Protein AF-A0A1G1H268-F1 (afdb_monomer_lite)

Sequence (100 aa):
MGSPLGVDGSFLRQFQISRRQFIQAVEHASSDEALAQWFLTLPSVTDASIKSWNRHAPLLGSKGYPGYLIRHLIKWVLYPKSVIHPVPSLFEAIEQDERT

Structure (mmCIF, N/CA/C/O backbone):
data_AF-A0A1G1H268-F1
#
_entry.id   AF-A0A1G1H268-F1
#
loop_
_atom_site.group_PDB
_atom_site.id
_atom_site.type_symbol
_atom_site.label_atom_id
_atom_site.label_alt_id
_atom_site.label_comp_id
_atom_site.label_asym_id
_atom_site.label_entity_id
_atom_site.label_seq_id
_atom_site.pdbx_PDB_ins_code
_atom_site.Cartn_x
_atom_site.Cartn_y
_atom_site.Cartn_z
_atom_site.occupancy
_atom_site.B_iso_or_equiv
_atom_site.auth_seq_id
_atom_site.auth_comp_id
_atom_site.auth_asym_id
_atom_site.auth_atom_id
_atom_site.pdbx_PDB_model_num
ATOM 1 N N . MET A 1 1 ? -4.118 -14.773 -3.229 1.00 39.34 1 MET A N 1
ATOM 2 C CA . MET A 1 1 ? -3.055 -15.046 -2.228 1.00 39.34 1 MET A CA 1
ATOM 3 C C . MET A 1 1 ? -1.834 -14.210 -2.604 1.00 39.34 1 MET A C 1
ATOM 5 O O . MET A 1 1 ? -1.082 -14.615 -3.477 1.00 39.34 1 MET A O 1
ATOM 9 N N . GLY A 1 2 ? -1.701 -13.011 -2.026 1.00 43.78 2 GLY A N 1
ATOM 10 C CA . GLY A 1 2 ? -0.686 -12.021 -2.412 1.00 43.78 2 GLY A CA 1
ATOM 11 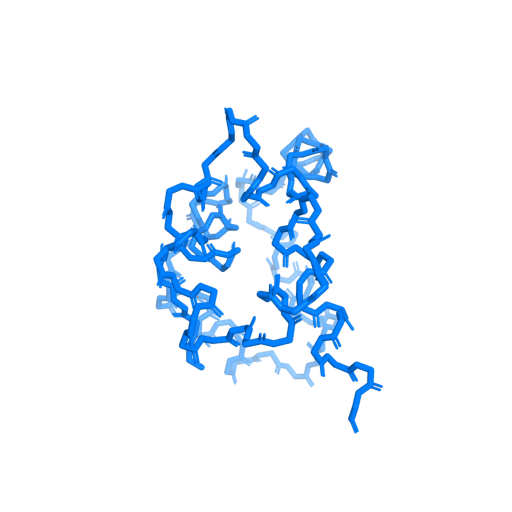C C . GLY A 1 2 ? 0.753 -12.458 -2.134 1.00 43.78 2 GLY A C 1
ATOM 12 O O . GLY A 1 2 ? 1.039 -13.027 -1.076 1.00 43.78 2 GLY A O 1
ATOM 13 N N . SER A 1 3 ? 1.653 -12.202 -3.087 1.00 48.09 3 SER A N 1
ATOM 14 C CA . SER A 1 3 ? 3.082 -12.506 -2.962 1.00 48.09 3 SER A CA 1
ATOM 15 C C . SER A 1 3 ? 3.775 -11.464 -2.071 1.00 48.09 3 SER A C 1
ATOM 17 O O . SER A 1 3 ? 3.651 -10.267 -2.339 1.00 48.09 3 SER A O 1
ATOM 19 N N . PRO A 1 4 ? 4.576 -11.873 -1.066 1.00 52.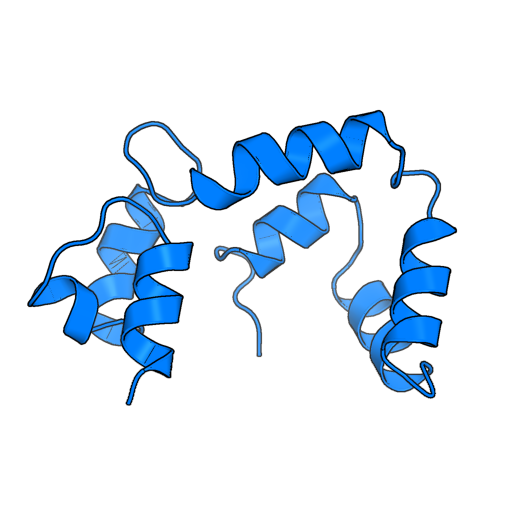34 4 PRO A N 1
ATOM 20 C CA . PRO A 1 4 ? 5.321 -10.956 -0.192 1.00 52.34 4 PRO A CA 1
ATOM 21 C C . PRO A 1 4 ? 6.395 -10.134 -0.926 1.00 52.34 4 PRO A C 1
ATOM 23 O O . PRO A 1 4 ? 7.014 -9.254 -0.334 1.00 52.34 4 PRO A O 1
ATOM 26 N N . LEU A 1 5 ? 6.623 -10.421 -2.208 1.00 53.22 5 LEU A N 1
ATOM 27 C CA . LEU A 1 5 ? 7.592 -9.755 -3.075 1.00 53.22 5 LEU A CA 1
ATOM 28 C C . LEU A 1 5 ? 6.934 -8.880 -4.162 1.00 53.22 5 LEU A C 1
ATOM 30 O O . LEU A 1 5 ? 7.646 -8.268 -4.958 1.00 53.22 5 LEU A O 1
ATOM 34 N N . GLY A 1 6 ? 5.598 -8.859 -4.227 1.00 66.00 6 GLY A N 1
ATOM 35 C CA . GLY A 1 6 ? 4.815 -8.038 -5.153 1.00 66.00 6 GLY A CA 1
ATOM 36 C C . GLY A 1 6 ? 4.362 -6.710 -4.541 1.00 66.00 6 GLY A C 1
ATOM 37 O O . GLY A 1 6 ? 4.810 -6.327 -3.458 1.00 66.00 6 GLY A O 1
ATOM 38 N N . VAL A 1 7 ? 3.435 -6.030 -5.226 1.00 70.25 7 VAL A N 1
ATOM 39 C CA . VAL A 1 7 ? 2.821 -4.771 -4.759 1.00 70.25 7 VAL A CA 1
ATOM 40 C C . VAL A 1 7 ? 2.297 -4.908 -3.328 1.00 70.25 7 VAL A C 1
ATOM 42 O O . VAL A 1 7 ? 2.583 -4.046 -2.501 1.00 70.25 7 VAL A O 1
ATOM 45 N N . ASP A 1 8 ? 1.635 -6.023 -3.013 1.00 73.19 8 ASP A N 1
ATOM 46 C CA . ASP A 1 8 ? 1.075 -6.301 -1.686 1.00 73.19 8 ASP A CA 1
ATOM 47 C C . ASP A 1 8 ? 2.144 -6.279 -0.586 1.00 73.19 8 ASP A C 1
ATOM 49 O O . ASP A 1 8 ? 1.968 -5.655 0.457 1.00 73.19 8 ASP A O 1
ATOM 53 N N . GLY A 1 9 ? 3.292 -6.920 -0.821 1.00 76.56 9 GLY A N 1
ATOM 54 C CA . GLY A 1 9 ? 4.404 -6.921 0.130 1.00 76.56 9 GLY A CA 1
ATOM 55 C C .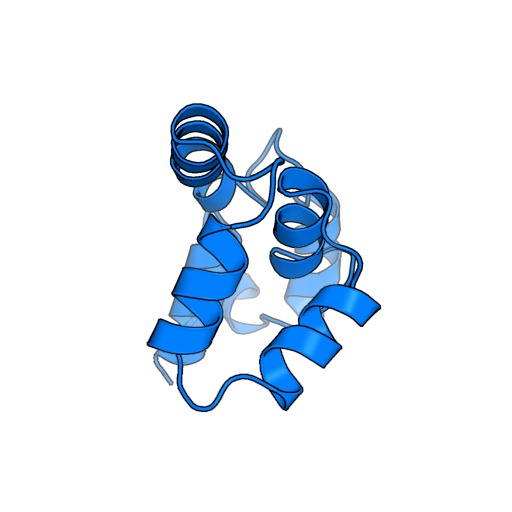 GLY A 1 9 ? 5.003 -5.529 0.330 1.00 76.56 9 GLY A C 1
ATOM 56 O O . GLY A 1 9 ? 5.286 -5.129 1.462 1.00 76.56 9 GLY A O 1
ATOM 57 N N . SER A 1 10 ? 5.153 -4.764 -0.754 1.00 81.88 10 SER A N 1
ATOM 58 C CA . SER A 1 10 ? 5.614 -3.373 -0.699 1.00 81.88 10 SER A CA 1
ATOM 59 C C . SER A 1 10 ? 4.630 -2.464 0.040 1.00 81.88 10 SER A C 1
ATOM 61 O O . SER A 1 10 ? 5.070 -1.647 0.847 1.00 81.88 10 SER A O 1
ATOM 63 N N . PHE A 1 11 ? 3.326 -2.633 -0.182 1.00 84.44 11 PHE A N 1
ATOM 64 C CA . PHE A 1 11 ? 2.267 -1.878 0.488 1.00 84.44 11 PHE A CA 1
ATOM 65 C C . PHE A 1 11 ? 2.266 -2.154 1.991 1.00 84.44 11 PHE A C 1
ATOM 67 O O . PHE A 1 11 ? 2.395 -1.236 2.801 1.00 84.44 11 PHE A O 1
ATOM 74 N N . LEU A 1 12 ? 2.213 -3.435 2.367 1.00 87.81 12 LEU A N 1
ATOM 75 C CA . LEU A 1 12 ? 2.231 -3.860 3.764 1.00 87.81 12 LEU A CA 1
ATOM 76 C C . LEU A 1 12 ? 3.487 -3.355 4.482 1.00 87.81 12 LEU A C 1
ATOM 78 O O . LEU A 1 12 ? 3.402 -2.858 5.602 1.00 87.81 12 LEU A O 1
ATOM 82 N N . ARG A 1 13 ? 4.652 -3.395 3.825 1.00 87.75 13 ARG A N 1
ATOM 83 C CA . ARG A 1 13 ? 5.897 -2.865 4.391 1.00 87.75 13 ARG A CA 1
ATOM 84 C C . ARG A 1 13 ? 5.881 -1.343 4.545 1.00 87.75 13 ARG A C 1
ATOM 86 O O . ARG A 1 13 ? 6.295 -0.859 5.595 1.00 87.75 13 ARG A O 1
ATOM 93 N N . GLN A 1 14 ? 5.420 -0.601 3.534 1.00 87.56 14 GLN A N 1
ATOM 94 C CA . GLN A 1 14 ? 5.345 0.866 3.560 1.00 87.56 14 GLN A CA 1
ATOM 95 C C . GLN A 1 14 ? 4.507 1.359 4.742 1.00 87.56 14 GLN A C 1
ATOM 97 O O . GLN A 1 14 ? 4.913 2.276 5.455 1.00 87.56 14 GLN A O 1
ATOM 102 N N . PHE A 1 15 ? 3.354 0.730 4.959 1.00 91.56 15 PHE A N 1
ATOM 103 C CA . PHE A 1 15 ? 2.422 1.099 6.019 1.00 91.56 15 PHE A CA 1
ATOM 104 C C . PHE A 1 15 ? 2.630 0.299 7.309 1.00 91.56 15 PHE A C 1
ATOM 106 O O . PHE A 1 15 ? 1.839 0.423 8.236 1.00 91.56 15 PHE A O 1
ATOM 113 N N . GLN A 1 16 ? 3.706 -0.489 7.404 1.00 93.12 16 GLN A N 1
ATOM 114 C CA . GLN A 1 16 ? 4.051 -1.286 8.589 1.00 93.12 16 GLN A CA 1
ATOM 115 C C . GLN A 1 16 ? 2.913 -2.214 9.057 1.00 93.12 16 GLN A C 1
ATOM 117 O O . GLN A 1 16 ? 2.740 -2.468 10.247 1.00 93.12 16 GLN A O 1
ATOM 122 N N . ILE A 1 17 ? 2.135 -2.732 8.109 1.00 90.81 17 ILE A N 1
ATOM 123 C CA . ILE A 1 17 ? 1.009 -3.628 8.354 1.00 90.81 17 ILE A CA 1
ATOM 124 C C . ILE A 1 17 ? 1.512 -5.063 8.244 1.00 90.81 17 ILE A C 1
ATOM 126 O O . ILE A 1 17 ? 2.101 -5.461 7.238 1.00 90.81 17 ILE A O 1
ATOM 130 N N . SER A 1 18 ? 1.257 -5.882 9.262 1.00 89.56 18 SER A N 1
ATOM 131 C CA . SER A 1 18 ? 1.543 -7.313 9.140 1.00 89.56 18 SER A CA 1
ATOM 132 C C . SER A 1 18 ? 0.492 -8.001 8.266 1.00 89.56 18 SER A C 1
ATOM 134 O O . SER A 1 18 ? -0.690 -7.663 8.302 1.00 89.56 18 SER A O 1
ATOM 136 N N . ARG A 1 19 ? 0.886 -9.045 7.526 1.00 84.12 19 ARG A N 1
ATOM 137 C CA . ARG A 1 19 ? -0.059 -9.826 6.706 1.00 84.12 19 ARG A CA 1
ATOM 138 C C . ARG A 1 19 ? -1.234 -10.371 7.524 1.00 84.12 19 ARG A C 1
ATOM 140 O O . ARG A 1 19 ? -2.358 -10.379 7.040 1.00 84.12 19 ARG A O 1
ATOM 147 N N . ARG A 1 20 ? -0.980 -10.814 8.761 1.00 86.81 20 ARG A N 1
ATOM 148 C CA . ARG A 1 20 ? -2.025 -11.316 9.667 1.00 86.81 20 ARG A CA 1
ATOM 149 C C . ARG A 1 20 ? -3.014 -10.214 10.039 1.00 86.81 20 ARG A C 1
ATOM 151 O O . ARG A 1 20 ? -4.211 -10.439 9.952 1.00 86.81 20 ARG A O 1
ATOM 158 N N . GLN A 1 21 ? -2.507 -9.041 10.408 1.00 89.50 21 GLN A N 1
ATOM 159 C CA . GLN A 1 21 ? -3.332 -7.885 10.747 1.00 89.50 21 GLN A CA 1
ATOM 160 C C . GLN A 1 21 ? -4.203 -7.448 9.562 1.00 89.50 21 GLN A C 1
ATOM 162 O O . GLN A 1 21 ? -5.385 -7.188 9.745 1.00 89.50 21 GLN A O 1
ATOM 167 N N . PHE A 1 22 ? -3.639 -7.424 8.351 1.00 87.19 22 PHE A N 1
ATOM 168 C CA . PHE A 1 22 ? -4.385 -7.097 7.138 1.00 87.19 22 PHE A CA 1
ATOM 169 C C . PHE A 1 22 ? -5.507 -8.105 6.854 1.00 87.19 22 PHE A C 1
ATOM 171 O O . PHE A 1 22 ? -6.640 -7.703 6.629 1.00 87.19 22 PHE A O 1
ATOM 178 N N . ILE A 1 23 ? -5.215 -9.411 6.923 1.00 87.44 23 ILE A N 1
ATOM 179 C CA . ILE A 1 23 ? -6.229 -10.460 6.722 1.00 87.44 23 ILE A CA 1
ATOM 180 C C . ILE A 1 23 ? -7.347 -10.337 7.759 1.00 87.44 23 ILE A C 1
ATOM 182 O O . ILE A 1 23 ? -8.514 -10.349 7.389 1.00 87.44 23 ILE A O 1
ATOM 186 N N . GLN A 1 24 ? -7.000 -10.146 9.034 1.00 88.88 24 GLN A N 1
ATOM 187 C CA . GLN A 1 24 ? -7.996 -9.965 10.089 1.00 88.88 24 GLN A CA 1
ATOM 188 C C . GLN A 1 24 ? -8.881 -8.743 9.829 1.00 88.88 24 GLN A C 1
ATOM 190 O O . GLN A 1 24 ? -10.089 -8.829 10.010 1.00 88.88 24 GLN A O 1
ATOM 195 N N . ALA A 1 25 ? -8.310 -7.627 9.374 1.00 88.25 25 ALA A N 1
ATOM 196 C CA . ALA A 1 25 ? -9.088 -6.441 9.039 1.00 88.25 25 ALA A CA 1
ATOM 197 C C . ALA A 1 25 ? -10.061 -6.690 7.879 1.00 88.25 25 ALA A C 1
ATOM 199 O O . ALA A 1 25 ? -11.214 -6.286 7.969 1.00 88.25 25 ALA A O 1
ATOM 200 N N . VAL A 1 26 ? -9.626 -7.402 6.835 1.00 84.25 26 VAL A N 1
ATOM 201 C CA . VAL A 1 26 ? -10.482 -7.786 5.701 1.00 84.25 26 VAL A CA 1
ATOM 202 C C . VAL A 1 26 ? -11.614 -8.713 6.148 1.00 84.25 26 VAL A C 1
ATOM 204 O O . VAL A 1 26 ? -12.756 -8.498 5.766 1.00 84.25 26 VAL A O 1
ATOM 207 N N . GLU A 1 27 ? -11.326 -9.712 6.985 1.00 87.94 27 GLU A N 1
ATOM 208 C CA . GLU A 1 27 ? -12.333 -10.659 7.490 1.00 87.94 27 GLU A CA 1
ATOM 209 C C . GLU A 1 27 ? -13.396 -9.994 8.378 1.00 87.94 27 GLU A C 1
ATOM 211 O O . GLU A 1 27 ? -14.527 -10.471 8.437 1.00 87.94 27 GLU A O 1
ATOM 216 N N . HIS A 1 28 ? -13.043 -8.911 9.079 1.00 90.19 28 HIS A N 1
ATOM 217 C CA . HIS A 1 28 ? -13.953 -8.196 9.981 1.00 90.19 28 HIS A CA 1
ATOM 218 C C . HIS A 1 28 ? -14.636 -6.989 9.326 1.00 90.19 28 HIS A C 1
ATOM 220 O O . HIS A 1 28 ? -15.600 -6.460 9.883 1.00 90.19 28 HIS A O 1
ATOM 226 N N . ALA A 1 29 ? -14.142 -6.521 8.179 1.00 86.31 29 ALA A N 1
ATOM 227 C CA . ALA A 1 29 ? -14.726 -5.391 7.479 1.00 86.31 29 ALA A CA 1
ATOM 228 C C . ALA A 1 29 ? -16.042 -5.802 6.811 1.00 86.31 29 ALA A C 1
ATOM 230 O O . ALA A 1 29 ? -16.102 -6.745 6.029 1.00 86.31 29 ALA A O 1
ATOM 231 N N . SER A 1 30 ? -17.108 -5.056 7.095 1.00 88.25 30 SER A N 1
ATOM 232 C CA . SER A 1 30 ? -18.415 -5.259 6.463 1.00 88.25 30 SER A CA 1
ATOM 233 C C . SER A 1 30 ? -18.510 -4.655 5.058 1.00 88.25 30 SER A C 1
ATOM 235 O O . SER A 1 30 ? -19.462 -4.950 4.341 1.00 88.25 30 SER A O 1
ATOM 237 N N . SER A 1 31 ? -17.567 -3.785 4.683 1.00 82.38 31 SER A N 1
ATOM 238 C CA . SER A 1 31 ? -17.464 -3.170 3.356 1.00 82.38 31 SER A CA 1
ATOM 239 C C . SER A 1 31 ? -16.058 -2.619 3.093 1.00 82.38 31 SER A C 1
ATOM 241 O O . SER A 1 31 ? -15.244 -2.495 4.017 1.00 82.38 31 SER A O 1
ATOM 243 N N . ASP A 1 32 ? -15.796 -2.230 1.845 1.00 75.50 32 ASP A N 1
ATOM 244 C CA . ASP A 1 32 ? -14.548 -1.573 1.445 1.00 75.50 32 ASP A CA 1
ATOM 245 C C . ASP A 1 32 ? -14.352 -0.234 2.169 1.00 75.50 32 ASP A C 1
ATOM 247 O O . ASP A 1 32 ? -13.238 0.099 2.573 1.00 75.50 32 ASP A O 1
ATOM 251 N N . GLU A 1 33 ? -15.427 0.516 2.421 1.00 85.81 33 GLU A N 1
ATOM 252 C CA . GLU A 1 33 ? -15.372 1.760 3.192 1.00 85.81 33 GLU A CA 1
ATOM 253 C C . GLU A 1 33 ? -14.978 1.496 4.646 1.00 85.81 33 GLU A C 1
ATOM 255 O O . GLU A 1 33 ? -14.171 2.238 5.204 1.00 85.81 33 GLU A O 1
ATOM 260 N N . ALA A 1 34 ? -15.506 0.432 5.260 1.00 81.50 34 ALA A N 1
ATOM 261 C CA . ALA A 1 34 ? -15.139 0.050 6.622 1.00 81.50 34 ALA A CA 1
ATOM 262 C C . ALA A 1 34 ? -13.656 -0.345 6.709 1.00 81.50 34 ALA A C 1
ATOM 264 O O . ALA A 1 34 ? -12.954 0.066 7.637 1.00 81.50 34 ALA A O 1
ATOM 265 N N . LEU A 1 35 ? -13.154 -1.079 5.711 1.00 88.19 35 LEU A N 1
ATOM 266 C CA . LEU A 1 35 ? -11.740 -1.432 5.607 1.00 88.19 35 LEU A CA 1
ATOM 267 C C . LEU A 1 35 ? -10.857 -0.195 5.375 1.00 88.19 35 LEU A C 1
ATOM 269 O O . LEU A 1 35 ? -9.797 -0.068 5.990 1.00 88.19 35 LEU A O 1
ATOM 273 N N . ALA A 1 36 ? -11.298 0.742 4.533 1.00 87.25 36 ALA A N 1
ATOM 274 C CA . ALA A 1 36 ? -10.593 1.995 4.279 1.00 87.25 36 ALA A CA 1
ATOM 275 C C . ALA A 1 36 ? -10.520 2.866 5.540 1.00 87.25 36 ALA A C 1
ATOM 277 O O . ALA A 1 36 ? -9.456 3.394 5.861 1.00 87.25 36 ALA A O 1
ATOM 278 N N . GLN A 1 37 ? -11.616 2.974 6.297 1.00 91.88 37 GLN A N 1
ATOM 279 C CA . GLN A 1 37 ? -11.623 3.678 7.579 1.00 91.88 37 GLN A CA 1
ATOM 280 C C . GLN A 1 37 ? -10.665 3.027 8.573 1.00 91.88 37 GLN A C 1
ATOM 282 O O . GLN A 1 37 ? -9.842 3.726 9.158 1.00 91.88 37 GLN A O 1
ATOM 287 N N . TRP A 1 38 ? -10.697 1.696 8.709 1.00 94.44 38 TRP A N 1
ATOM 288 C CA . TRP A 1 38 ? -9.727 0.972 9.533 1.00 94.44 38 TRP A CA 1
ATOM 289 C C . TRP A 1 38 ? -8.284 1.311 9.135 1.00 94.44 38 TRP A C 1
ATOM 291 O O . TRP A 1 38 ? -7.479 1.665 9.996 1.00 94.44 38 TRP A O 1
ATOM 301 N N . PHE A 1 39 ? -7.967 1.273 7.840 1.00 92.31 39 PHE A N 1
ATOM 302 C CA . PHE A 1 39 ? -6.637 1.608 7.336 1.00 92.31 39 PHE A CA 1
ATOM 303 C C . PHE A 1 39 ? -6.217 3.032 7.731 1.00 92.31 39 PHE A C 1
ATOM 305 O O . PHE A 1 39 ? -5.102 3.227 8.209 1.00 92.31 39 PHE A O 1
ATOM 312 N N . LEU A 1 40 ? -7.115 4.015 7.618 1.00 94.06 40 LEU A N 1
ATOM 313 C CA . LEU A 1 40 ? -6.848 5.409 7.995 1.00 94.06 40 LEU A CA 1
ATOM 314 C C . LEU A 1 40 ? -6.667 5.621 9.507 1.00 94.06 40 LEU A C 1
ATOM 316 O O . LEU A 1 40 ? -6.105 6.637 9.907 1.00 94.06 40 LEU A O 1
ATOM 320 N N . THR A 1 41 ? -7.096 4.678 10.352 1.00 95.00 41 THR A N 1
ATOM 321 C CA . THR A 1 41 ? -6.850 4.751 11.805 1.00 95.00 41 THR A CA 1
ATOM 322 C C . THR A 1 41 ? -5.450 4.290 12.219 1.00 95.00 41 THR A C 1
ATOM 324 O O . THR A 1 41 ? -5.060 4.458 13.376 1.00 95.00 41 THR A O 1
ATOM 327 N N . LEU A 1 42 ? -4.674 3.702 11.303 1.00 93.94 42 LEU A N 1
ATOM 328 C CA . LEU A 1 42 ? -3.339 3.200 11.608 1.00 93.94 42 LEU A CA 1
ATOM 329 C C . LEU A 1 42 ? -2.343 4.361 11.792 1.00 93.94 42 LEU A C 1
ATOM 331 O O . LEU A 1 42 ? -2.273 5.251 10.949 1.00 93.94 42 LEU A O 1
ATOM 335 N N . PRO A 1 43 ? -1.479 4.331 12.822 1.00 92.50 43 PRO A N 1
ATOM 336 C CA . PRO A 1 43 ? -0.555 5.434 13.114 1.00 92.50 43 PRO A CA 1
ATOM 337 C C . PRO A 1 43 ? 0.516 5.653 12.031 1.00 92.50 43 PRO A C 1
ATOM 339 O O . PRO A 1 43 ? 1.090 6.733 11.920 1.00 92.50 43 PRO A O 1
ATOM 342 N N . SER A 1 44 ? 0.805 4.627 11.231 1.00 89.31 44 SER A N 1
ATOM 343 C CA . SER A 1 44 ? 1.713 4.679 10.079 1.00 89.31 44 SER A CA 1
ATOM 344 C C . SER A 1 44 ? 1.072 5.296 8.828 1.00 89.31 44 SER A C 1
ATOM 346 O O . SER A 1 44 ? 1.773 5.627 7.861 1.00 89.31 44 SER A O 1
ATOM 348 N N . VAL A 1 45 ? -0.252 5.458 8.825 1.00 91.88 45 VAL A N 1
ATOM 349 C CA . VAL A 1 45 ? -1.029 6.014 7.721 1.00 91.88 45 VAL A CA 1
ATOM 350 C C . VAL A 1 45 ? -1.228 7.500 7.988 1.00 91.88 45 VAL A C 1
ATOM 352 O O . VAL A 1 45 ? -2.020 7.929 8.815 1.00 91.88 45 VAL A O 1
ATOM 355 N N . THR A 1 46 ? -0.436 8.301 7.287 1.00 93.50 46 THR A N 1
ATOM 356 C CA . THR A 1 46 ? -0.429 9.761 7.363 1.00 93.50 46 THR A CA 1
ATOM 357 C C . THR A 1 46 ? -0.552 10.310 5.951 1.00 93.50 46 THR A C 1
ATOM 359 O O . THR A 1 46 ? -0.162 9.648 4.986 1.00 93.50 46 THR A O 1
ATOM 362 N N . ASP A 1 47 ? -0.985 11.559 5.807 1.00 92.44 47 ASP A N 1
ATOM 363 C CA . ASP A 1 47 ? -1.017 12.225 4.500 1.00 92.44 47 ASP A CA 1
ATOM 364 C C . ASP A 1 47 ? 0.336 12.175 3.778 1.00 92.44 47 ASP A C 1
ATOM 366 O O . ASP A 1 47 ? 0.402 12.034 2.555 1.00 92.44 47 ASP A O 1
ATOM 370 N N . ALA A 1 48 ? 1.436 12.264 4.530 1.00 91.06 48 ALA A N 1
ATOM 371 C CA . ALA A 1 48 ? 2.782 12.174 3.984 1.00 91.06 48 ALA A CA 1
ATOM 372 C C . ALA A 1 48 ? 3.110 10.759 3.480 1.00 91.06 48 ALA A C 1
ATOM 374 O O . ALA A 1 48 ? 3.654 10.617 2.381 1.00 91.06 48 ALA A O 1
ATOM 375 N N . SER A 1 49 ? 2.765 9.710 4.238 1.00 89.38 49 SER A N 1
ATOM 376 C CA . SER A 1 49 ? 3.020 8.325 3.820 1.00 89.38 49 SER A CA 1
ATOM 377 C C . SER A 1 49 ? 2.133 7.904 2.647 1.00 89.38 49 SER A C 1
ATOM 379 O O . SER A 1 49 ? 2.635 7.240 1.739 1.00 89.38 49 SER A O 1
ATOM 381 N N . ILE A 1 50 ? 0.884 8.380 2.583 1.00 89.50 50 ILE A N 1
ATOM 382 C CA . ILE A 1 50 ? -0.024 8.185 1.440 1.00 89.50 50 ILE A CA 1
ATOM 383 C C . ILE A 1 50 ? 0.518 8.887 0.190 1.00 89.50 50 ILE A C 1
ATOM 385 O O . ILE A 1 50 ? 0.646 8.263 -0.861 1.00 89.50 50 ILE A O 1
ATOM 389 N N . LYS A 1 51 ? 0.907 10.167 0.285 1.00 89.50 51 LYS A N 1
ATOM 390 C CA . LYS A 1 51 ? 1.504 10.900 -0.850 1.00 89.50 51 LYS A CA 1
ATOM 391 C C . LYS A 1 51 ? 2.790 10.239 -1.343 1.00 89.50 51 LYS A C 1
ATOM 393 O O . LYS A 1 51 ? 3.021 10.170 -2.549 1.00 89.50 51 LYS A O 1
ATOM 398 N N . SER A 1 52 ? 3.619 9.756 -0.419 1.00 88.19 52 SER A N 1
ATOM 399 C CA . SER A 1 52 ? 4.840 9.016 -0.741 1.00 88.19 52 SER A CA 1
ATOM 400 C C . SER A 1 52 ? 4.522 7.718 -1.486 1.00 88.19 52 SER A C 1
ATOM 402 O O . SER A 1 52 ? 5.085 7.467 -2.553 1.00 88.19 52 SER A O 1
ATOM 404 N N . TRP A 1 53 ? 3.555 6.942 -0.988 1.00 86.25 53 TRP A N 1
ATOM 405 C CA . TRP A 1 53 ? 3.096 5.718 -1.637 1.00 86.25 53 TRP A CA 1
ATOM 406 C C . TRP A 1 53 ? 2.542 5.982 -3.037 1.00 86.25 53 TRP A C 1
ATOM 408 O O . TRP A 1 53 ? 2.999 5.358 -3.986 1.00 86.25 53 TRP A O 1
ATOM 418 N N . ASN A 1 54 ? 1.653 6.962 -3.206 1.00 84.69 54 ASN A N 1
ATOM 419 C CA . ASN A 1 54 ? 1.057 7.286 -4.507 1.00 84.69 54 ASN A CA 1
ATOM 420 C C . ASN A 1 54 ? 2.099 7.717 -5.552 1.00 84.69 54 ASN A C 1
ATOM 422 O O . ASN A 1 54 ? 1.889 7.531 -6.746 1.00 84.69 54 ASN A O 1
ATOM 426 N N . ARG A 1 55 ? 3.242 8.261 -5.116 1.00 82.81 55 ARG A N 1
ATOM 427 C CA . ARG A 1 55 ? 4.378 8.556 -5.999 1.00 82.81 55 ARG A CA 1
ATOM 428 C C . ARG A 1 55 ? 5.218 7.316 -6.310 1.00 82.81 55 ARG A C 1
ATOM 430 O O . ARG A 1 55 ? 5.729 7.195 -7.417 1.00 82.81 55 ARG A O 1
ATOM 437 N N . HIS A 1 56 ? 5.416 6.435 -5.331 1.00 77.06 56 HIS A N 1
ATOM 438 C CA . HIS A 1 56 ? 6.350 5.312 -5.434 1.00 77.06 56 HIS A CA 1
ATOM 439 C C . HIS A 1 56 ? 5.725 4.046 -6.0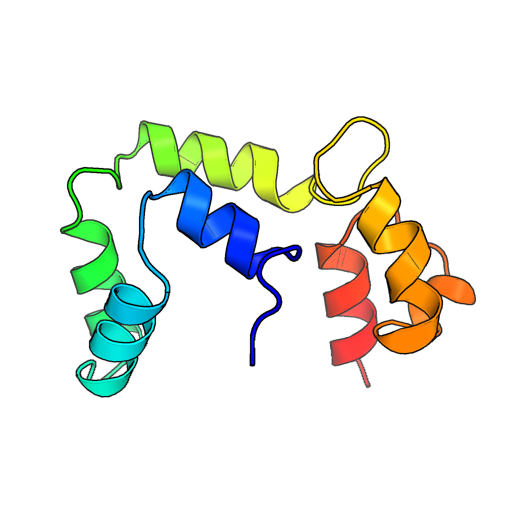29 1.00 77.06 56 HIS A C 1
ATOM 441 O O . HIS A 1 56 ? 6.381 3.343 -6.793 1.00 77.06 56 HIS A O 1
ATOM 447 N N . ALA A 1 57 ? 4.466 3.753 -5.703 1.00 74.81 57 ALA A N 1
ATOM 448 C CA . ALA A 1 57 ? 3.772 2.538 -6.110 1.00 74.81 57 ALA A CA 1
ATOM 449 C C . ALA A 1 57 ? 3.742 2.343 -7.637 1.00 74.81 57 ALA A C 1
ATOM 451 O O . ALA A 1 57 ? 4.130 1.259 -8.076 1.00 74.81 57 ALA A O 1
ATOM 452 N N . PRO A 1 58 ? 3.431 3.366 -8.465 1.00 74.56 58 PRO A N 1
ATOM 453 C CA . PRO A 1 58 ? 3.443 3.212 -9.923 1.00 74.56 58 PRO A CA 1
ATOM 454 C C . PRO A 1 58 ? 4.821 2.843 -10.490 1.00 74.56 58 PRO A C 1
ATOM 456 O O . PRO A 1 58 ? 4.924 2.281 -11.574 1.00 74.56 58 PRO A O 1
ATOM 459 N N . LEU A 1 59 ? 5.896 3.141 -9.755 1.00 72.38 59 LEU A N 1
ATOM 460 C CA . LEU A 1 59 ? 7.272 2.884 -10.176 1.00 72.38 59 LEU A CA 1
ATOM 461 C C . LEU A 1 59 ? 7.757 1.483 -9.777 1.00 72.38 59 LEU A C 1
ATOM 463 O O . LEU A 1 59 ? 8.832 1.064 -10.213 1.00 72.38 59 LEU A O 1
ATOM 467 N N . LEU A 1 60 ? 6.997 0.728 -8.977 1.00 70.44 60 LEU A N 1
ATOM 468 C CA . LEU A 1 60 ? 7.374 -0.630 -8.585 1.00 70.44 60 LEU A CA 1
ATOM 469 C C . LEU A 1 60 ? 7.547 -1.528 -9.819 1.00 70.44 60 LEU A C 1
ATOM 471 O O . LEU A 1 60 ? 6.726 -1.549 -10.737 1.00 70.44 60 LEU A O 1
ATOM 475 N N . GLY A 1 61 ? 8.649 -2.281 -9.846 1.00 63.34 61 GLY A N 1
ATOM 476 C CA . GLY A 1 61 ? 9.011 -3.126 -10.986 1.00 63.34 61 GLY A CA 1
ATOM 477 C C . GLY A 1 61 ? 9.655 -2.399 -12.176 1.00 63.34 61 GLY A C 1
ATOM 478 O O . GLY A 1 61 ? 10.034 -3.073 -13.137 1.00 63.34 61 GLY A O 1
ATOM 479 N N . SER A 1 62 ? 9.823 -1.072 -12.127 1.00 65.94 62 SER A N 1
ATOM 480 C CA . SER A 1 62 ? 10.591 -0.308 -13.122 1.00 65.94 62 SER A CA 1
ATOM 481 C C . SER A 1 62 ? 12.098 -0.313 -12.813 1.00 65.94 62 SER A C 1
ATOM 483 O O . SER A 1 62 ? 12.527 -0.630 -11.699 1.00 65.94 62 SER A O 1
ATOM 485 N N . LYS A 1 63 ? 12.942 -0.021 -13.812 1.00 62.22 63 LYS A N 1
ATOM 486 C CA . LYS A 1 63 ? 14.409 -0.072 -13.667 1.00 62.22 63 LYS A CA 1
ATOM 487 C C . LYS A 1 63 ? 14.877 0.910 -12.587 1.00 62.22 63 LYS A C 1
ATOM 489 O O . LYS A 1 63 ? 14.629 2.103 -12.692 1.00 62.22 63 LYS A O 1
ATOM 494 N N . GLY A 1 64 ? 15.580 0.400 -11.574 1.00 63.72 64 GLY A N 1
ATOM 495 C CA . GLY A 1 64 ? 16.055 1.190 -10.428 1.00 63.72 64 GLY A CA 1
ATOM 496 C C . GLY A 1 64 ? 15.123 1.188 -9.210 1.00 63.72 64 GLY A C 1
ATOM 497 O O . GLY A 1 64 ? 15.492 1.744 -8.180 1.00 63.72 64 GLY A O 1
ATOM 498 N N . TYR A 1 65 ? 13.964 0.525 -9.288 1.00 59.09 65 TYR A N 1
ATOM 499 C CA . TYR A 1 65 ? 12.985 0.455 -8.202 1.00 59.09 65 TYR A CA 1
ATOM 500 C C . TYR A 1 65 ? 12.824 -0.973 -7.651 1.00 59.09 65 TYR A C 1
ATOM 502 O O . TYR A 1 65 ? 13.124 -1.957 -8.347 1.00 59.09 65 TYR A O 1
ATOM 510 N N . PRO A 1 66 ? 12.358 -1.123 -6.393 1.00 62.50 66 PRO A N 1
ATOM 511 C CA . PRO A 1 66 ? 12.086 -2.428 -5.802 1.00 62.50 66 PRO A CA 1
ATOM 512 C C . PRO A 1 66 ? 11.176 -3.276 -6.697 1.00 62.50 66 PRO A C 1
ATOM 514 O O . PRO A 1 66 ? 10.254 -2.776 -7.343 1.00 62.50 66 PRO A O 1
ATOM 517 N N . GLY A 1 67 ? 11.457 -4.577 -6.761 1.00 58.56 67 GLY A N 1
ATOM 518 C CA . GLY A 1 67 ? 10.697 -5.509 -7.591 1.00 58.56 67 GLY A CA 1
ATOM 519 C C . GLY A 1 67 ? 11.135 -5.588 -9.059 1.00 58.56 67 GLY A C 1
ATOM 520 O O . GLY A 1 67 ? 10.619 -6.447 -9.759 1.00 58.56 67 GLY A O 1
ATOM 521 N N . TYR A 1 68 ? 12.108 -4.796 -9.540 1.00 62.00 68 TYR A N 1
ATOM 522 C CA . TYR A 1 68 ? 12.609 -4.882 -10.930 1.00 62.00 68 TYR A CA 1
ATOM 523 C C . TYR A 1 68 ? 13.142 -6.275 -11.306 1.00 62.00 68 TYR A C 1
ATOM 525 O O . TYR A 1 68 ? 12.730 -6.860 -12.310 1.00 62.00 68 TYR A O 1
ATOM 533 N N . LEU A 1 69 ? 14.035 -6.829 -10.479 1.00 56.56 69 LEU A N 1
ATOM 534 C CA . LEU A 1 69 ? 14.612 -8.164 -10.689 1.00 56.56 69 LEU A CA 1
ATOM 535 C C . LEU A 1 69 ? 13.564 -9.265 -10.516 1.00 56.56 69 LEU A C 1
ATOM 537 O O . LEU A 1 69 ? 13.532 -10.228 -11.274 1.00 56.56 69 LEU A O 1
ATOM 541 N N . ILE A 1 70 ? 12.669 -9.083 -9.546 1.00 58.03 70 ILE A N 1
ATOM 542 C CA . ILE A 1 70 ? 11.607 -10.037 -9.238 1.00 58.03 70 ILE A CA 1
ATOM 543 C C . ILE A 1 70 ? 10.623 -10.081 -10.410 1.00 58.03 70 ILE A C 1
ATOM 545 O O . ILE A 1 70 ? 10.382 -11.152 -10.946 1.00 58.03 70 ILE A O 1
ATOM 549 N N . ARG A 1 71 ? 10.175 -8.933 -10.931 1.00 57.50 71 ARG A N 1
ATOM 550 C CA . ARG A 1 71 ? 9.360 -8.820 -12.150 1.00 57.50 71 ARG A CA 1
ATOM 551 C C . ARG A 1 71 ? 9.983 -9.536 -13.351 1.00 57.50 71 ARG A C 1
ATOM 553 O O . ARG A 1 71 ? 9.266 -10.197 -14.091 1.00 57.50 71 ARG A O 1
ATOM 560 N N . HIS A 1 72 ? 11.302 -9.460 -13.534 1.00 57.78 72 HIS A N 1
ATOM 561 C CA . HIS A 1 72 ? 11.987 -10.174 -14.619 1.00 57.78 72 HIS A CA 1
ATOM 562 C C . HIS A 1 72 ? 11.960 -11.702 -14.463 1.00 57.78 72 HIS A C 1
ATOM 564 O O . HIS A 1 72 ? 12.008 -12.402 -15.475 1.00 57.78 72 HIS A O 1
ATOM 570 N N . LEU A 1 73 ? 11.833 -12.203 -13.232 1.00 54.03 73 LEU A N 1
ATOM 571 C CA . LEU A 1 73 ? 11.716 -13.627 -12.913 1.00 54.03 73 LEU A CA 1
ATOM 572 C C . LEU A 1 73 ? 10.261 -14.120 -12.974 1.00 54.03 73 LEU A C 1
ATOM 574 O O . LEU A 1 73 ? 10.002 -15.166 -13.559 1.00 54.03 73 LEU A O 1
ATOM 578 N N . ILE A 1 74 ? 9.296 -13.364 -12.436 1.00 56.06 74 ILE A N 1
ATOM 579 C CA . ILE A 1 74 ? 7.878 -13.777 -12.402 1.00 56.06 74 ILE A CA 1
ATOM 580 C C . ILE A 1 74 ? 7.070 -13.400 -13.647 1.00 56.06 74 ILE A C 1
ATOM 582 O O . ILE A 1 74 ? 6.004 -13.980 -13.833 1.00 56.06 74 ILE A O 1
ATOM 586 N N . LYS A 1 75 ? 7.538 -12.508 -14.536 1.00 53.72 75 LYS A N 1
ATOM 587 C CA . LYS A 1 75 ? 6.796 -12.164 -15.771 1.00 53.72 75 LYS A CA 1
ATOM 588 C C . LYS A 1 75 ? 6.469 -13.383 -16.638 1.00 53.72 75 LYS A C 1
ATOM 590 O O . LYS A 1 75 ? 5.418 -13.418 -17.256 1.00 53.72 75 LYS A O 1
ATOM 595 N N . TRP A 1 76 ? 7.330 -14.399 -16.637 1.00 50.69 76 TRP A N 1
ATOM 596 C CA . TRP A 1 76 ? 7.126 -15.630 -17.403 1.00 50.69 76 TRP A CA 1
ATOM 597 C C . TRP A 1 76 ? 6.041 -16.544 -16.822 1.00 50.69 76 TRP A C 1
ATOM 599 O O . TRP A 1 76 ? 5.488 -17.356 -17.553 1.00 50.69 76 TRP A O 1
ATOM 609 N N . VAL A 1 77 ? 5.743 -16.415 -15.525 1.00 52.44 77 VAL A N 1
ATOM 610 C CA . VAL A 1 77 ? 4.839 -17.318 -14.794 1.00 52.44 77 VAL A CA 1
ATOM 611 C C . VAL A 1 77 ? 3.513 -16.640 -14.449 1.00 52.44 77 VAL A C 1
ATOM 613 O O . VAL A 1 77 ? 2.469 -17.270 -14.548 1.00 52.44 77 VAL A O 1
ATOM 616 N N . LEU A 1 78 ? 3.543 -15.364 -14.051 1.00 51.12 78 LEU A N 1
ATOM 617 C CA . LEU A 1 78 ? 2.372 -14.630 -13.555 1.00 51.12 78 LEU A CA 1
ATOM 618 C C . LEU A 1 78 ? 1.815 -13.607 -14.548 1.00 51.12 78 LEU A C 1
ATOM 620 O O . LEU A 1 78 ? 0.647 -13.271 -14.452 1.00 51.12 78 LEU A O 1
ATOM 624 N N . TYR A 1 79 ? 2.626 -13.117 -15.493 1.00 53.06 79 TYR A N 1
ATOM 625 C CA . TYR A 1 79 ? 2.200 -12.091 -16.455 1.00 53.06 79 TYR A CA 1
ATOM 626 C C . TYR A 1 79 ? 2.714 -12.395 -17.870 1.00 53.06 79 TYR A C 1
ATOM 628 O O . TYR A 1 79 ? 3.422 -11.565 -18.453 1.00 53.06 79 TYR A O 1
ATOM 636 N N . PRO A 1 80 ? 2.396 -13.567 -18.452 1.00 58.62 80 PRO A N 1
ATOM 637 C CA . PRO A 1 80 ? 2.960 -13.999 -19.734 1.00 58.62 80 PRO A CA 1
ATOM 638 C C . PRO A 1 80 ? 2.674 -13.006 -20.871 1.00 58.62 80 PRO A C 1
ATOM 640 O O . PRO A 1 80 ? 3.513 -12.801 -21.746 1.00 58.62 80 PRO A O 1
ATOM 643 N N . LYS A 1 81 ? 1.546 -12.285 -20.817 1.00 57.12 81 LYS A N 1
ATOM 644 C CA . LYS A 1 81 ? 1.219 -11.222 -21.781 1.00 57.12 81 LYS A CA 1
ATOM 645 C C . LYS A 1 81 ? 2.202 -10.044 -21.727 1.00 57.12 81 LYS A C 1
ATOM 647 O O . LYS A 1 81 ? 2.521 -9.475 -22.768 1.00 57.12 81 LYS A O 1
ATOM 652 N N . SER A 1 82 ? 2.747 -9.722 -20.552 1.00 53.50 82 SER A N 1
ATOM 653 C CA . SER A 1 82 ? 3.761 -8.666 -20.378 1.00 53.50 82 SER A CA 1
ATOM 654 C C . SER A 1 82 ? 5.149 -9.052 -20.919 1.00 53.50 82 SER A C 1
ATOM 656 O O . SER A 1 82 ? 6.052 -8.217 -20.996 1.00 53.50 82 SER A O 1
ATOM 658 N N . VAL A 1 83 ? 5.340 -10.325 -21.293 1.00 58.84 83 VAL A N 1
ATOM 659 C CA . VAL A 1 83 ? 6.522 -10.804 -22.027 1.00 58.84 83 VAL A CA 1
ATOM 660 C C . VAL A 1 83 ? 6.371 -10.531 -23.526 1.00 58.84 83 VAL A C 1
ATOM 662 O O . VAL A 1 83 ? 7.353 -10.178 -24.173 1.00 58.84 83 VAL A O 1
ATOM 665 N N . ILE A 1 84 ? 5.149 -10.655 -24.055 1.00 62.12 84 ILE A N 1
ATOM 666 C CA . ILE A 1 84 ? 4.812 -10.412 -25.467 1.00 62.12 84 ILE A CA 1
ATOM 667 C C . ILE A 1 84 ? 4.697 -8.904 -25.746 1.00 62.12 84 ILE A C 1
ATOM 669 O O . ILE A 1 84 ? 5.208 -8.423 -26.754 1.00 62.12 84 ILE A O 1
ATOM 673 N N . HIS A 1 85 ? 4.092 -8.148 -24.823 1.00 64.50 85 HIS A N 1
ATOM 674 C CA . HIS A 1 85 ? 4.005 -6.686 -24.862 1.00 64.50 85 HIS A CA 1
ATOM 675 C C . HIS A 1 85 ? 4.665 -6.097 -23.608 1.00 64.50 85 HIS A C 1
ATOM 677 O O . HIS A 1 85 ? 4.049 -6.066 -22.542 1.00 64.50 85 HIS A O 1
ATOM 683 N N . PRO A 1 86 ? 5.939 -5.677 -23.693 1.00 63.81 86 PRO A N 1
ATOM 684 C CA . PRO A 1 86 ? 6.671 -5.181 -22.537 1.00 63.81 86 PRO A CA 1
ATOM 685 C C . PRO A 1 86 ? 6.105 -3.853 -22.034 1.00 63.81 86 PRO A C 1
ATOM 687 O O . PRO A 1 86 ? 6.052 -2.878 -22.778 1.00 63.81 86 PRO A O 1
ATOM 690 N N . VAL A 1 87 ? 5.772 -3.796 -20.746 1.00 61.75 87 VAL A N 1
ATOM 691 C CA . VAL A 1 87 ? 5.355 -2.558 -20.062 1.00 61.75 87 VAL A CA 1
ATOM 692 C C . VAL A 1 87 ? 6.439 -2.054 -19.091 1.00 61.75 87 VAL A C 1
ATOM 694 O O . VAL A 1 87 ? 7.283 -2.837 -18.647 1.00 61.75 87 VAL A O 1
ATOM 697 N N . PRO A 1 88 ? 6.517 -0.760 -18.760 1.00 62.38 88 PRO A N 1
ATOM 698 C CA . PRO A 1 88 ? 7.531 -0.219 -17.849 1.00 62.38 88 PRO A CA 1
ATOM 699 C C . PRO A 1 88 ? 7.314 -0.529 -16.357 1.00 62.38 88 PRO A C 1
ATOM 701 O O . PRO A 1 88 ? 8.305 -0.576 -15.623 1.00 62.38 88 PRO A O 1
ATOM 704 N N . SER A 1 89 ? 6.088 -0.805 -15.899 1.00 60.19 89 SER A N 1
ATOM 705 C CA . SER A 1 89 ? 5.765 -0.983 -14.470 1.00 60.19 89 SER A CA 1
ATOM 706 C C . SER A 1 89 ? 5.044 -2.302 -14.149 1.00 60.19 89 SER A C 1
ATOM 708 O O . SER A 1 89 ? 4.613 -3.036 -15.040 1.00 60.19 89 SER A O 1
ATOM 710 N N . LEU A 1 90 ? 4.956 -2.651 -12.859 1.00 63.62 90 LEU A N 1
ATOM 711 C CA . LEU A 1 90 ? 4.186 -3.813 -12.396 1.00 63.62 90 LEU A CA 1
ATOM 712 C C . LEU A 1 90 ? 2.670 -3.562 -12.450 1.00 63.62 90 LEU A C 1
ATOM 714 O O . LEU A 1 90 ? 1.932 -4.481 -12.782 1.00 63.62 90 LEU A O 1
ATOM 718 N N . PHE A 1 91 ? 2.216 -2.335 -12.180 1.00 66.38 91 PHE A N 1
ATOM 719 C CA . PHE A 1 91 ? 0.797 -1.969 -12.267 1.00 66.38 91 PHE A CA 1
ATOM 720 C C . PHE A 1 91 ? 0.267 -2.047 -13.701 1.00 66.38 91 PHE A C 1
ATOM 722 O O . PHE A 1 91 ? -0.789 -2.626 -13.919 1.00 66.38 91 PHE A O 1
ATOM 729 N N . GLU A 1 92 ? 1.033 -1.584 -14.692 1.00 62.28 92 GLU A N 1
ATOM 730 C CA . GLU A 1 92 ? 0.652 -1.748 -16.103 1.00 62.28 92 GLU A CA 1
ATOM 731 C C . GLU A 1 92 ? 0.622 -3.219 -16.533 1.00 62.28 92 GLU A C 1
ATOM 733 O O . GLU A 1 92 ? -0.172 -3.601 -17.386 1.00 62.28 92 GLU A O 1
ATOM 738 N N . ALA A 1 93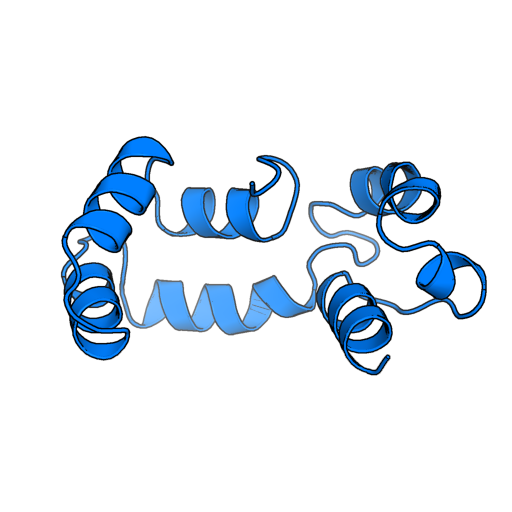 ? 1.465 -4.070 -15.934 1.00 61.78 93 ALA A N 1
ATOM 739 C CA . ALA A 1 93 ? 1.441 -5.505 -16.216 1.00 61.78 93 ALA A CA 1
ATOM 740 C C . ALA A 1 93 ? 0.174 -6.179 -15.664 1.00 61.78 93 ALA A C 1
ATOM 742 O O . ALA A 1 93 ? -0.325 -7.106 -16.297 1.00 61.78 93 ALA A O 1
ATOM 743 N N . ILE A 1 94 ? -0.337 -5.705 -14.520 1.00 63.28 94 ILE A N 1
ATOM 744 C CA . ILE A 1 94 ? -1.614 -6.140 -13.934 1.00 63.28 94 ILE A CA 1
ATOM 745 C C . ILE A 1 94 ? -2.778 -5.650 -14.798 1.00 63.28 94 ILE A C 1
ATOM 747 O O . ILE A 1 94 ? -3.602 -6.454 -15.218 1.00 63.28 94 ILE A O 1
ATOM 751 N N . GLU A 1 95 ? -2.797 -4.363 -15.151 1.00 67.06 95 GLU A N 1
ATOM 752 C CA . GLU A 1 95 ? -3.852 -3.778 -15.986 1.00 67.06 95 GLU A CA 1
ATOM 753 C C . GLU A 1 95 ? -3.957 -4.468 -17.356 1.00 67.06 95 GLU A C 1
ATOM 755 O O . GLU A 1 95 ? -5.051 -4.708 -17.866 1.00 67.06 95 GLU A O 1
ATOM 760 N N . GLN A 1 96 ? -2.823 -4.836 -17.958 1.00 65.06 96 GLN A N 1
ATOM 761 C CA . GLN A 1 96 ? -2.812 -5.587 -19.212 1.00 65.06 96 GLN A CA 1
ATOM 762 C C . GLN A 1 96 ? -3.399 -7.001 -19.063 1.00 65.06 96 GLN A C 1
ATOM 764 O O . GLN A 1 96 ? -3.940 -7.537 -20.031 1.00 65.06 96 GLN A O 1
ATOM 769 N N . ASP A 1 97 ? -3.281 -7.622 -17.890 1.00 58.88 97 ASP A N 1
ATOM 770 C CA . ASP A 1 97 ? -3.838 -8.952 -17.655 1.00 58.88 97 ASP A CA 1
ATOM 771 C C . ASP A 1 97 ? -5.346 -8.905 -17.361 1.00 58.88 97 ASP A C 1
ATOM 773 O O . ASP A 1 97 ? -6.082 -9.732 -17.898 1.00 58.88 97 ASP A O 1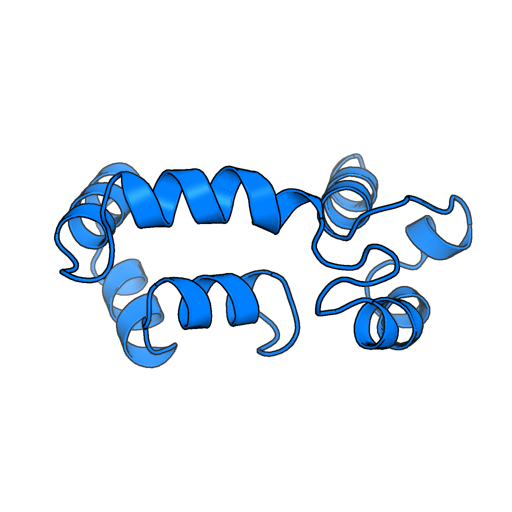
ATOM 777 N N . GLU A 1 98 ? -5.813 -7.891 -16.621 1.00 65.75 98 GLU A N 1
ATOM 778 C CA . GLU A 1 98 ? -7.227 -7.672 -16.262 1.00 65.75 98 GLU A CA 1
ATOM 779 C C . GLU A 1 98 ? -8.130 -7.263 -17.440 1.00 65.75 98 GLU A C 1
ATOM 781 O O . GLU A 1 98 ? -9.344 -7.435 -17.376 1.00 65.75 98 GLU A O 1
ATOM 786 N N . ARG A 1 99 ? -7.573 -6.741 -18.542 1.00 61.78 99 ARG A N 1
ATOM 787 C CA . ARG A 1 99 ? -8.329 -6.353 -19.756 1.00 61.78 99 ARG A CA 1
ATOM 788 C C . ARG A 1 99 ? -8.798 -7.540 -20.622 1.00 61.78 99 ARG A C 1
ATOM 790 O O . ARG A 1 99 ? -9.113 -7.345 -21.796 1.00 61.78 99 ARG A O 1
ATOM 797 N N . THR A 1 100 ? -8.827 -8.753 -20.075 1.00 44.59 100 THR A N 1
ATOM 798 C CA . THR A 1 100 ? -9.115 -10.007 -20.798 1.00 44.59 100 THR A CA 1
ATOM 799 C C . THR A 1 100 ? -10.165 -10.815 -20.069 1.00 44.59 100 THR A C 1
ATOM 801 O O . THR A 1 100 ? -11.025 -11.389 -20.768 1.00 44.59 100 THR A O 1
#

Radius of gyration: 14.89 Å; chains: 1; bounding box: 34×30×39 Å

pLDDT: mean 73.41, std 15.29, range [39.34, 95.0]

Secondary structure (DSSP, 8-state):
---TTSHHHHHHHHTT--HHHHHHHHHH-SSHHHHHHHHHTSTT--HHHHHHHHHHGGGTTSTTSTTHHHHHHHHHHH-THHHHS--SSHHHHHHHHHT-

Foldseek 3Di:
DDDCQDLVVVVCVLLVHDPVNLVVLVVPQPDPVSSVVVSCPRPSDDPVSVVVCVVQSQQDLAPPHRCVVVCVVCCVPPQVVCVVPPDRGPVVSVVVVVVD